Protein AF-A0A558DKK5-F1 (afdb_monomer_lite)

pLDDT: mean 75.27, std 16.23, range [34.78, 90.69]

Foldseek 3Di:
DDLVVLLVVLCVVCVVVDDPLRVQVSVVCSVVDCPVQVVADFLVNSCVRSVDDSVVSVVNVVSCVVVVQWDWDPPDDPTTGIHGPRPDPDPPDDPDD

Radius of gyration: 13.44 Å; chains: 1; bounding box: 30×36×31 Å

InterPro domains:
  IPR036388 Winged helix-like DNA-binding domain superfamily [G3DSA:1.10.10.10] (37-84)

Organism: NCBI:txid191960

Structure (mmCIF, N/CA/C/O backbone):
data_AF-A0A558DKK5-F1
#
_entry.id   AF-A0A558DKK5-F1
#
loop_
_atom_site.group_PDB
_atom_site.id
_atom_site.type_symbol
_atom_site.label_atom_id
_atom_site.label_alt_id
_atom_site.label_comp_id
_atom_site.label_asym_id
_atom_site.label_entity_id
_atom_site.label_seq_id
_atom_site.pdbx_PDB_ins_code
_atom_site.Cartn_x
_atom_site.Cartn_y
_atom_site.Cartn_z
_atom_site.occupancy
_atom_site.B_iso_or_equiv
_atom_site.auth_seq_id
_atom_site.auth_comp_id
_atom_site.auth_asym_id
_atom_site.auth_atom_id
_atom_site.pdbx_PDB_model_num
ATOM 1 N N . MET A 1 1 ? -4.486 14.152 15.211 1.00 40.62 1 MET A N 1
ATOM 2 C CA . MET A 1 1 ? -5.182 12.858 15.386 1.00 40.62 1 MET A CA 1
ATOM 3 C C . MET A 1 1 ? -4.267 11.707 14.986 1.00 40.62 1 MET A C 1
ATOM 5 O O . MET A 1 1 ? -3.466 11.860 14.072 1.00 40.62 1 MET A O 1
ATOM 9 N N . SER A 1 2 ? -4.327 10.609 15.738 1.00 55.16 2 SER A N 1
ATOM 10 C CA . SER A 1 2 ? -3.372 9.497 15.785 1.00 55.16 2 SER A CA 1
ATOM 11 C C . SER A 1 2 ? -3.298 8.688 14.482 1.00 55.16 2 SER A C 1
ATOM 13 O O . SER A 1 2 ? -4.244 8.014 14.093 1.00 55.16 2 SER A O 1
ATOM 15 N N . PHE A 1 3 ? -2.123 8.679 13.848 1.00 58.16 3 PHE A N 1
ATOM 16 C CA . PHE A 1 3 ? -1.799 7.847 12.676 1.00 58.16 3 PHE A CA 1
ATOM 17 C C . PHE A 1 3 ? -2.024 6.340 12.926 1.00 58.16 3 PHE A C 1
ATOM 19 O O . PHE A 1 3 ? -2.331 5.578 12.014 1.00 58.16 3 PHE A O 1
ATOM 26 N N . VAL A 1 4 ? -1.962 5.933 14.197 1.00 61.19 4 VAL A N 1
ATOM 27 C CA . VAL A 1 4 ? -2.302 4.585 14.670 1.00 61.19 4 VAL A CA 1
ATOM 28 C C . VAL A 1 4 ? -3.772 4.235 14.403 1.00 61.19 4 VAL A C 1
ATOM 30 O O . VAL A 1 4 ? -4.055 3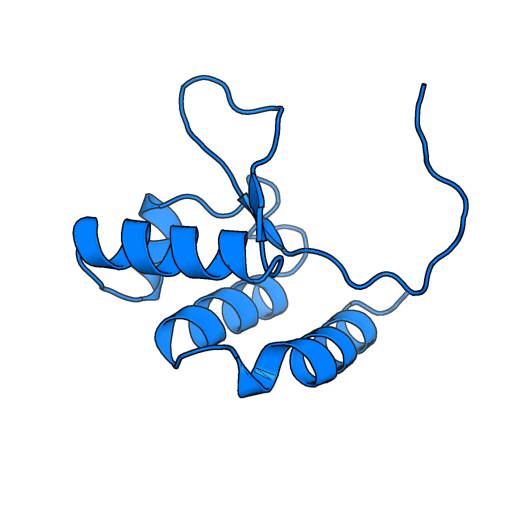.118 13.988 1.00 61.19 4 VAL A O 1
ATOM 33 N N . LEU A 1 5 ? -4.703 5.182 14.571 1.00 66.31 5 LEU A N 1
ATOM 34 C CA . LEU A 1 5 ? -6.130 4.934 14.340 1.00 66.31 5 LEU A CA 1
ATOM 35 C C . LEU A 1 5 ? -6.439 4.778 12.843 1.00 66.31 5 LEU A C 1
ATOM 37 O O . LEU A 1 5 ? -7.253 3.939 12.462 1.00 66.31 5 LEU A O 1
ATOM 41 N N . ALA A 1 6 ? -5.746 5.550 11.998 1.00 70.94 6 ALA A N 1
ATOM 42 C CA . ALA A 1 6 ? -5.832 5.428 10.544 1.00 70.94 6 ALA A CA 1
ATOM 43 C C . ALA A 1 6 ? -5.294 4.073 10.057 1.00 70.94 6 ALA A C 1
ATOM 45 O O . ALA A 1 6 ? -5.904 3.451 9.193 1.00 70.94 6 ALA A O 1
ATOM 46 N N . LYS A 1 7 ? -4.201 3.578 10.661 1.00 75.19 7 LYS A N 1
ATOM 47 C CA . LYS A 1 7 ? -3.661 2.243 10.377 1.00 75.19 7 LYS A CA 1
ATOM 48 C C . LYS A 1 7 ? -4.697 1.156 10.654 1.00 75.19 7 LYS A C 1
ATOM 50 O O . LYS A 1 7 ? -4.984 0.370 9.760 1.00 75.19 7 LYS A O 1
ATOM 55 N N . THR A 1 8 ? -5.256 1.106 11.863 1.00 78.31 8 THR A N 1
ATOM 56 C CA . THR A 1 8 ? -6.195 0.039 12.244 1.00 78.31 8 THR A CA 1
ATOM 57 C C . THR A 1 8 ? -7.397 -0.015 11.305 1.00 78.31 8 THR A C 1
ATOM 59 O O . THR A 1 8 ? -7.666 -1.067 10.739 1.00 78.31 8 THR A O 1
ATOM 62 N N . ARG A 1 9 ? -8.042 1.128 11.035 1.00 79.88 9 ARG A N 1
ATOM 63 C CA . ARG A 1 9 ? -9.192 1.187 10.116 1.00 79.88 9 ARG A CA 1
ATOM 64 C C . ARG A 1 9 ? -8.840 0.788 8.687 1.00 79.88 9 ARG A C 1
ATOM 66 O O . ARG A 1 9 ? -9.624 0.125 8.021 1.00 79.88 9 ARG A O 1
ATOM 73 N N . PHE A 1 10 ? -7.659 1.173 8.211 1.00 83.12 10 PHE A N 1
ATOM 74 C CA . PHE A 1 10 ? -7.203 0.775 6.884 1.00 83.12 10 PHE A CA 1
ATOM 75 C C . PHE A 1 10 ? -7.065 -0.747 6.773 1.00 83.12 10 PHE A C 1
ATOM 77 O O . PHE A 1 10 ? -7.516 -1.332 5.792 1.00 83.12 10 PHE A O 1
ATOM 84 N N . TYR A 1 11 ? -6.474 -1.395 7.780 1.00 82.88 11 TYR A N 1
ATOM 85 C CA . TYR A 1 11 ? -6.357 -2.854 7.804 1.00 82.88 11 TYR A CA 1
ATOM 86 C C . TYR A 1 11 ? -7.701 -3.554 8.012 1.00 82.88 11 TYR A C 1
ATOM 88 O O . TYR A 1 11 ? -7.890 -4.622 7.450 1.00 82.88 11 TYR A O 1
ATOM 96 N N . GLU A 1 12 ? -8.648 -2.966 8.740 1.00 83.75 12 GLU A N 1
ATOM 97 C CA . GLU A 1 12 ? -10.002 -3.528 8.851 1.00 83.75 12 GLU A CA 1
ATOM 98 C C . GLU A 1 12 ? -10.748 -3.533 7.508 1.00 83.75 12 GLU A C 1
ATOM 100 O O . GLU A 1 12 ? -11.488 -4.467 7.223 1.00 83.75 12 GLU A O 1
ATOM 105 N N . VAL A 1 13 ? -10.552 -2.513 6.666 1.00 84.12 13 VAL A N 1
ATOM 106 C CA . VAL A 1 13 ? -11.253 -2.396 5.372 1.00 84.12 13 VAL A CA 1
ATOM 107 C C . VAL A 1 13 ? -10.528 -3.147 4.251 1.00 84.12 13 VAL A C 1
ATOM 109 O O . VAL A 1 13 ? -11.153 -3.803 3.416 1.00 84.12 13 VAL A O 1
ATOM 112 N N . TYR A 1 14 ? -9.200 -3.036 4.206 1.00 85.31 14 TYR A N 1
ATOM 113 C CA . TYR A 1 14 ? -8.393 -3.524 3.087 1.00 85.31 14 TYR A CA 1
ATOM 114 C C . TYR A 1 14 ? -7.495 -4.707 3.443 1.00 85.31 14 TYR A C 1
ATOM 116 O O . TYR A 1 14 ? -6.950 -5.323 2.533 1.00 85.31 14 TYR A O 1
ATOM 124 N N . GLY A 1 15 ? -7.321 -5.040 4.725 1.00 83.56 15 GLY A N 1
ATOM 125 C CA . GLY A 1 15 ? -6.380 -6.066 5.188 1.00 83.56 15 GLY A CA 1
ATOM 126 C C . GLY A 1 15 ? -6.566 -7.409 4.494 1.00 83.56 15 GLY A C 1
ATOM 127 O O . GLY A 1 15 ? -5.599 -7.948 3.965 1.00 83.56 15 GLY A O 1
ATOM 128 N N . ASP A 1 16 ? -7.809 -7.876 4.394 1.00 86.38 16 ASP A N 1
ATOM 129 C CA . ASP A 1 16 ? -8.148 -9.152 3.749 1.00 86.38 16 ASP A CA 1
ATOM 130 C C . ASP A 1 16 ? -7.980 -9.134 2.221 1.00 86.38 16 ASP A C 1
ATOM 132 O O . ASP A 1 16 ? -7.934 -10.178 1.573 1.00 86.38 16 ASP A O 1
ATOM 136 N N . GLN A 1 17 ? -7.875 -7.946 1.620 1.00 87.31 17 GLN A N 1
ATOM 137 C CA . GLN A 1 17 ? -7.705 -7.771 0.177 1.00 87.31 17 GLN A CA 1
ATOM 138 C C . GLN A 1 17 ? -6.232 -7.646 -0.230 1.00 87.31 17 GLN A C 1
ATOM 140 O O . GLN A 1 17 ? -5.917 -7.708 -1.424 1.00 87.31 17 GLN A O 1
ATOM 145 N N . LEU A 1 18 ? -5.330 -7.433 0.731 1.00 87.38 18 LEU A N 1
ATOM 146 C CA . LEU A 1 18 ? -3.906 -7.238 0.491 1.00 87.38 18 LEU A CA 1
ATOM 147 C C . LEU A 1 18 ? -3.183 -8.584 0.443 1.00 87.38 18 LEU A C 1
ATOM 149 O O . LEU A 1 18 ? -3.286 -9.398 1.353 1.00 87.38 18 LEU A O 1
ATOM 153 N N . ASN A 1 19 ? -2.367 -8.788 -0.588 1.00 88.44 19 ASN A N 1
ATOM 154 C CA . ASN A 1 19 ? -1.401 -9.887 -0.581 1.00 88.44 19 ASN A CA 1
ATOM 155 C C . ASN A 1 19 ? -0.179 -9.553 0.306 1.00 88.44 19 ASN A C 1
ATOM 157 O O . ASN A 1 19 ? 0.038 -8.397 0.673 1.00 88.44 19 ASN A O 1
ATOM 161 N N . ASP A 1 20 ? 0.677 -10.538 0.596 1.00 87.06 20 ASP A N 1
ATOM 162 C CA . ASP A 1 20 ? 1.855 -10.353 1.465 1.00 87.06 20 ASP A CA 1
ATOM 163 C C . ASP A 1 20 ? 2.775 -9.195 1.036 1.00 87.06 20 ASP A C 1
ATOM 165 O O . ASP A 1 20 ? 3.359 -8.497 1.870 1.00 87.06 20 ASP A O 1
ATOM 169 N N . ARG A 1 21 ? 2.928 -8.968 -0.276 1.00 88.00 21 ARG A N 1
ATOM 170 C CA . ARG A 1 21 ? 3.788 -7.902 -0.822 1.00 88.00 21 ARG A CA 1
ATOM 171 C C . ARG A 1 21 ? 3.149 -6.530 -0.633 1.00 88.00 21 ARG A C 1
ATOM 173 O O . ARG A 1 21 ? 3.808 -5.601 -0.164 1.00 88.00 21 ARG A O 1
ATOM 180 N N . GLN A 1 22 ? 1.864 -6.428 -0.941 1.00 88.00 22 GLN A N 1
ATOM 181 C CA . GLN A 1 22 ? 1.065 -5.223 -0.771 1.00 88.00 22 GLN A CA 1
ATOM 182 C C . GLN A 1 22 ? 0.981 -4.837 0.714 1.00 88.00 22 GLN A C 1
ATOM 184 O O . GLN A 1 22 ? 1.278 -3.698 1.079 1.00 88.00 22 GLN A O 1
ATOM 189 N N . ALA A 1 23 ? 0.700 -5.804 1.593 1.00 88.62 23 ALA A N 1
ATOM 190 C CA . ALA A 1 23 ? 0.649 -5.614 3.039 1.00 88.62 23 ALA A CA 1
ATOM 191 C C . ALA A 1 23 ? 1.990 -5.139 3.620 1.00 88.62 23 ALA A C 1
ATOM 193 O O . ALA A 1 23 ? 2.000 -4.315 4.540 1.00 88.62 23 ALA A O 1
ATOM 194 N N . ARG A 1 24 ? 3.131 -5.592 3.074 1.00 88.06 24 ARG A N 1
ATOM 195 C CA . ARG A 1 24 ? 4.463 -5.081 3.451 1.00 88.06 24 ARG A CA 1
ATOM 196 C C . ARG A 1 24 ? 4.637 -3.611 3.104 1.00 88.06 24 ARG A C 1
ATOM 198 O O . ARG A 1 24 ? 5.134 -2.863 3.941 1.00 88.06 24 ARG A O 1
ATOM 205 N N . ILE A 1 25 ? 4.238 -3.195 1.902 1.00 86.06 25 ILE A N 1
ATOM 206 C CA . ILE A 1 25 ? 4.327 -1.789 1.487 1.00 86.06 25 ILE A CA 1
ATOM 207 C C . ILE A 1 25 ? 3.462 -0.908 2.375 1.00 86.06 25 ILE A C 1
ATOM 209 O O . ILE A 1 25 ? 3.958 0.074 2.917 1.00 86.06 25 ILE A O 1
ATOM 213 N N . VAL A 1 26 ? 2.214 -1.309 2.603 1.00 84.81 26 VAL A N 1
ATOM 214 C CA . VAL A 1 26 ? 1.288 -0.604 3.492 1.00 84.81 26 VAL A CA 1
ATOM 215 C C . VAL A 1 26 ? 1.877 -0.507 4.902 1.00 84.81 26 VAL A C 1
ATOM 217 O O . VAL A 1 26 ? 1.973 0.584 5.463 1.00 84.81 26 VAL A O 1
ATOM 220 N N . SER A 1 27 ? 2.378 -1.621 5.447 1.00 85.06 27 SER A N 1
ATOM 221 C CA . SER A 1 27 ? 3.025 -1.651 6.766 1.00 85.06 27 SER A CA 1
ATOM 222 C C . SER A 1 27 ? 4.212 -0.701 6.830 1.00 85.06 27 SER A C 1
ATOM 224 O O . SER A 1 27 ? 4.419 -0.048 7.849 1.00 85.06 27 SER A O 1
ATOM 226 N N . ARG A 1 28 ? 4.995 -0.620 5.749 1.00 84.44 28 ARG A N 1
ATOM 227 C CA . ARG A 1 28 ? 6.176 0.234 5.659 1.00 84.44 28 ARG A CA 1
ATOM 228 C C . ARG A 1 28 ? 5.802 1.708 5.596 1.00 84.44 28 ARG A C 1
ATOM 230 O O . ARG A 1 28 ? 6.416 2.495 6.303 1.00 84.44 28 ARG A O 1
ATOM 237 N N . VAL A 1 29 ? 4.764 2.062 4.843 1.00 80.50 29 VAL A N 1
ATOM 238 C CA . VAL A 1 29 ? 4.209 3.423 4.821 1.00 80.50 29 VAL A CA 1
ATOM 239 C C . VAL A 1 29 ? 3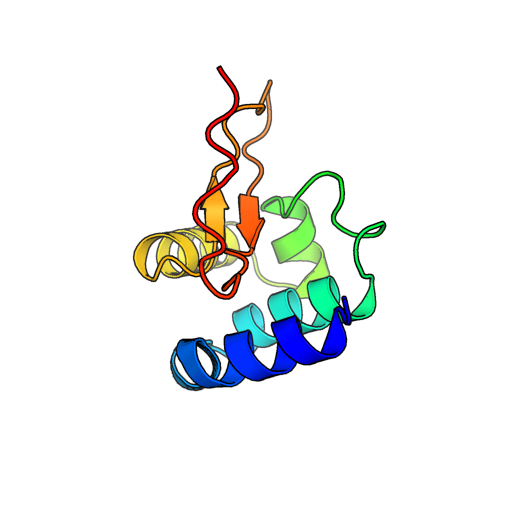.741 3.831 6.214 1.00 80.50 29 VAL A C 1
ATOM 241 O O . VAL A 1 29 ? 4.076 4.913 6.694 1.00 80.50 29 VAL A O 1
ATOM 244 N N . PHE A 1 30 ? 3.053 2.932 6.920 1.00 78.31 30 PHE A N 1
ATOM 245 C CA . PHE A 1 30 ? 2.651 3.181 8.302 1.00 78.31 30 PHE A CA 1
ATOM 246 C C . PHE A 1 30 ? 3.817 3.150 9.313 1.00 78.31 30 PHE A C 1
ATOM 248 O O . PHE A 1 30 ? 3.712 3.731 10.389 1.00 78.31 30 PHE A O 1
ATOM 255 N N . ALA A 1 31 ? 4.925 2.473 9.015 1.00 79.56 31 ALA A N 1
ATOM 256 C CA . ALA A 1 31 ? 6.095 2.433 9.893 1.00 79.56 31 ALA A CA 1
ATOM 257 C C . ALA A 1 31 ? 6.986 3.671 9.723 1.00 79.56 31 ALA A C 1
ATOM 259 O O . ALA A 1 31 ? 7.474 4.220 10.705 1.00 79.56 31 ALA A O 1
ATOM 260 N N . GLU A 1 32 ? 7.189 4.124 8.485 1.00 75.00 32 GLU A N 1
ATOM 261 C CA . GLU A 1 32 ? 7.986 5.316 8.181 1.00 75.00 32 GLU A CA 1
ATOM 262 C C . GLU A 1 32 ? 7.200 6.622 8.402 1.00 75.00 32 GLU A C 1
ATOM 264 O O . GLU A 1 32 ? 7.781 7.706 8.499 1.00 75.00 32 GLU A O 1
ATOM 269 N N . GLY A 1 33 ? 5.873 6.525 8.527 1.00 66.62 33 GLY A N 1
ATOM 270 C CA . GLY A 1 33 ? 4.997 7.652 8.804 1.00 66.62 33 GLY A CA 1
ATOM 271 C C . GLY A 1 33 ? 4.973 8.678 7.672 1.00 66.62 33 GLY A C 1
ATOM 272 O O . GLY A 1 33 ? 5.319 8.403 6.524 1.00 66.62 33 GLY A O 1
ATOM 273 N N . ARG A 1 34 ? 4.565 9.906 8.009 1.00 53.72 34 ARG A N 1
ATOM 274 C CA . ARG A 1 34 ? 4.336 10.983 7.030 1.00 53.72 34 ARG A CA 1
ATOM 275 C C . ARG A 1 34 ? 5.604 11.427 6.279 1.00 53.72 34 ARG A C 1
ATOM 277 O O . ARG A 1 34 ? 5.480 11.955 5.188 1.00 53.72 34 ARG A O 1
ATOM 284 N N . LYS A 1 35 ? 6.798 11.187 6.841 1.00 58.09 35 LYS A N 1
ATOM 285 C CA . LYS A 1 35 ? 8.088 11.624 6.270 1.00 58.09 35 LYS A CA 1
ATOM 286 C C . LYS A 1 35 ? 8.719 10.623 5.294 1.00 58.09 35 LYS A C 1
ATOM 288 O O . LYS A 1 35 ? 9.416 11.040 4.380 1.00 58.09 35 LYS A O 1
ATOM 293 N N . GLY A 1 36 ? 8.504 9.312 5.454 1.00 59.50 36 GLY A N 1
ATOM 294 C CA . GLY A 1 36 ? 9.117 8.315 4.550 1.00 59.50 36 GLY A CA 1
ATOM 295 C C . GLY A 1 36 ? 8.445 8.211 3.177 1.00 59.50 36 GLY A C 1
ATOM 296 O O . GLY A 1 36 ? 9.070 7.877 2.163 1.00 59.50 36 GLY A O 1
ATOM 297 N N . PHE A 1 37 ? 7.160 8.562 3.124 1.00 69.12 37 PHE A N 1
ATOM 298 C CA . PHE A 1 37 ? 6.338 8.503 1.914 1.00 69.12 37 PHE A CA 1
ATOM 299 C C . PHE A 1 37 ? 5.741 9.857 1.530 1.00 69.12 37 PHE A C 1
ATOM 301 O O . PHE A 1 37 ? 4.744 9.901 0.821 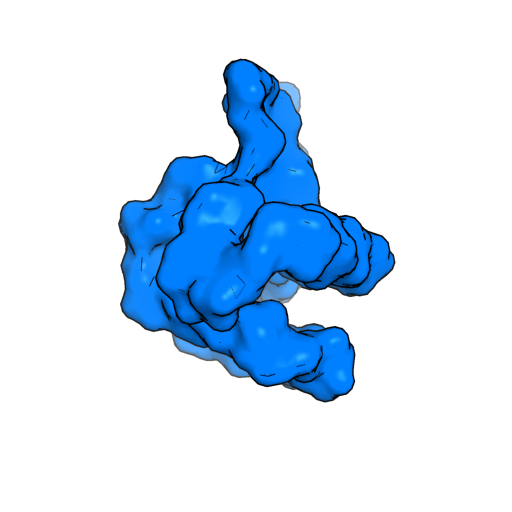1.00 69.12 37 PHE A O 1
ATOM 308 N N . GLU A 1 38 ? 6.382 10.953 1.941 1.00 63.41 38 GLU A N 1
ATOM 309 C CA . GLU A 1 38 ? 5.980 12.321 1.582 1.00 63.41 38 GLU A CA 1
ATOM 310 C C . GLU A 1 38 ? 6.019 12.543 0.057 1.00 63.41 38 GLU A C 1
ATOM 312 O O . GLU A 1 38 ? 5.140 13.173 -0.516 1.00 63.41 38 GLU A O 1
ATOM 317 N N . ASP A 1 39 ? 6.975 11.902 -0.624 1.00 67.81 39 ASP A N 1
ATOM 318 C CA . ASP A 1 39 ? 7.068 11.861 -2.090 1.00 67.81 39 ASP A CA 1
ATOM 319 C C . ASP A 1 39 ? 6.095 10.880 -2.773 1.00 67.81 39 ASP A C 1
ATOM 321 O O . ASP A 1 39 ? 6.122 10.735 -3.998 1.00 67.81 39 ASP A O 1
ATOM 325 N N . GLY A 1 40 ? 5.291 10.152 -1.999 1.00 78.12 40 GLY A N 1
ATOM 326 C CA . GLY A 1 40 ? 4.460 9.052 -2.469 1.00 78.12 40 GLY A CA 1
ATOM 327 C C . GLY A 1 40 ? 5.206 7.724 -2.656 1.00 78.12 40 GLY A C 1
ATOM 328 O O . GLY A 1 40 ? 6.431 7.585 -2.492 1.00 78.12 40 GLY A O 1
ATOM 329 N N . ILE A 1 41 ? 4.418 6.707 -2.987 1.00 84.56 41 ILE A N 1
ATOM 330 C CA . ILE A 1 41 ? 4.818 5.367 -3.400 1.00 84.56 41 ILE A CA 1
ATOM 331 C C . ILE A 1 41 ? 5.113 5.418 -4.900 1.00 84.56 41 ILE A C 1
ATOM 333 O O . ILE A 1 41 ? 4.279 5.821 -5.701 1.00 84.56 41 ILE A O 1
ATOM 337 N N . THR A 1 42 ? 6.302 4.985 -5.301 1.00 86.00 42 THR A N 1
ATOM 338 C CA . THR A 1 42 ? 6.670 4.823 -6.714 1.00 86.00 42 THR A CA 1
ATOM 339 C C . THR A 1 42 ? 6.934 3.353 -7.004 1.00 86.00 42 THR A C 1
ATOM 341 O O . THR A 1 42 ? 7.268 2.591 -6.092 1.00 86.00 42 THR A O 1
ATOM 344 N N . THR A 1 43 ? 6.865 2.946 -8.274 1.00 86.62 43 THR A N 1
ATOM 345 C CA . THR A 1 43 ? 7.182 1.567 -8.685 1.00 86.62 43 THR A CA 1
ATOM 346 C C . THR A 1 43 ? 8.565 1.135 -8.206 1.00 86.62 43 THR A C 1
ATOM 348 O O . THR A 1 43 ? 8.721 0.048 -7.662 1.00 86.62 43 THR A O 1
ATOM 351 N N . ARG A 1 44 ? 9.556 2.033 -8.269 1.00 85.50 44 ARG A N 1
ATOM 352 C CA . ARG A 1 44 ? 10.917 1.766 -7.785 1.00 85.50 44 ARG A CA 1
ATOM 353 C C . ARG A 1 44 ? 10.983 1.530 -6.270 1.00 85.50 44 ARG A C 1
ATOM 355 O O . ARG A 1 44 ? 11.704 0.638 -5.832 1.00 85.50 44 ARG A O 1
ATOM 362 N N . LYS A 1 45 ? 10.232 2.297 -5.462 1.00 86.19 45 LYS A N 1
ATOM 363 C CA . LYS A 1 45 ? 10.119 2.048 -4.009 1.00 86.19 45 LYS A CA 1
ATOM 364 C C . LYS A 1 45 ? 9.435 0.705 -3.739 1.00 86.19 45 LYS A C 1
ATOM 366 O O . LYS A 1 45 ? 9.892 -0.046 -2.880 1.00 86.19 45 LYS A O 1
ATOM 371 N N . TYR A 1 46 ? 8.382 0.390 -4.494 1.00 88.56 46 TYR A N 1
ATOM 372 C CA . TYR A 1 46 ? 7.667 -0.881 -4.382 1.00 88.56 46 TYR A CA 1
ATOM 373 C C . TYR A 1 46 ? 8.598 -2.068 -4.648 1.00 88.56 46 TYR A C 1
ATOM 375 O O . TYR A 1 46 ? 8.687 -2.974 -3.820 1.00 88.56 46 TYR A O 1
ATOM 383 N N . GLU A 1 47 ? 9.353 -2.030 -5.748 1.00 90.19 47 GLU A N 1
ATOM 384 C CA . GLU A 1 47 ? 10.354 -3.046 -6.094 1.00 90.19 47 GLU A CA 1
ATOM 385 C C . GLU A 1 47 ? 11.423 -3.196 -5.008 1.00 90.19 47 GLU A C 1
ATOM 387 O O . GLU A 1 47 ? 11.716 -4.312 -4.592 1.00 90.19 47 GLU A O 1
ATOM 392 N N . ALA A 1 48 ? 11.973 -2.090 -4.496 1.00 87.62 48 ALA A N 1
ATOM 393 C CA . ALA A 1 48 ? 13.010 -2.129 -3.465 1.00 87.62 48 ALA A CA 1
ATOM 394 C C . ALA A 1 48 ? 12.526 -2.777 -2.152 1.00 87.62 48 ALA A C 1
ATOM 396 O O . ALA A 1 48 ? 13.276 -3.513 -1.508 1.00 87.62 48 ALA A O 1
ATOM 397 N N . ILE A 1 49 ? 11.271 -2.532 -1.764 1.00 86.81 49 ILE A N 1
ATOM 398 C CA . ILE A 1 49 ? 10.688 -3.026 -0.506 1.00 86.81 49 ILE A CA 1
ATOM 399 C C . ILE A 1 49 ? 10.225 -4.480 -0.636 1.00 86.81 49 ILE A C 1
ATOM 401 O O . ILE A 1 49 ? 10.467 -5.304 0.247 1.00 86.81 49 ILE A O 1
ATOM 405 N N . THR A 1 50 ? 9.553 -4.809 -1.736 1.00 86.50 50 THR A N 1
ATOM 406 C CA . THR A 1 50 ? 8.978 -6.146 -1.960 1.00 86.50 50 THR A CA 1
ATOM 407 C C . THR A 1 50 ? 9.951 -7.114 -2.627 1.00 86.50 50 THR A C 1
ATOM 409 O O . THR A 1 50 ? 9.688 -8.315 -2.649 1.00 86.50 50 THR A O 1
ATOM 412 N N . LYS A 1 51 ? 11.083 -6.605 -3.135 1.00 88.19 51 LYS A N 1
ATOM 413 C CA . LYS A 1 51 ? 12.092 -7.334 -3.916 1.00 88.19 51 LYS A CA 1
ATOM 414 C C . LYS A 1 51 ? 11.498 -8.075 -5.120 1.00 88.19 51 LYS A C 1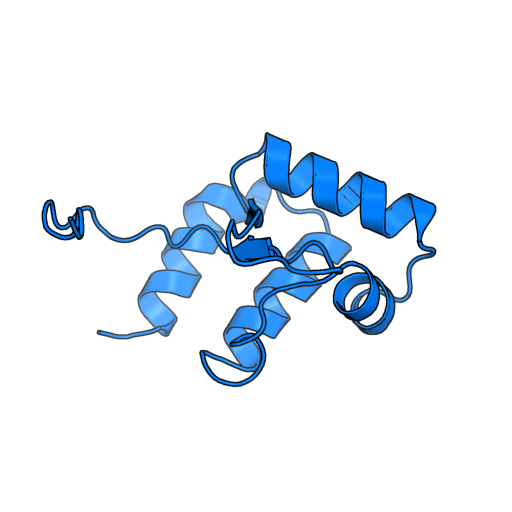
ATOM 416 O O . LYS A 1 51 ? 12.000 -9.125 -5.512 1.00 88.19 51 LYS A O 1
ATOM 421 N N . CYS A 1 52 ? 10.415 -7.551 -5.695 1.00 87.56 52 CYS A N 1
ATOM 422 C CA . CYS A 1 52 ? 9.779 -8.123 -6.878 1.00 87.56 52 CYS A CA 1
ATOM 423 C C . CYS A 1 52 ? 10.265 -7.436 -8.168 1.00 87.56 52 CYS A C 1
ATOM 425 O O . CYS A 1 52 ? 10.636 -6.263 -8.129 1.00 87.56 52 CYS A O 1
ATOM 427 N N . PRO A 1 53 ? 10.219 -8.114 -9.329 1.00 90.31 53 PRO A N 1
ATOM 428 C CA . PRO A 1 53 ? 10.562 -7.492 -10.604 1.00 90.31 53 PRO A CA 1
ATOM 429 C C . PRO A 1 53 ? 9.509 -6.459 -11.030 1.00 90.31 53 PRO A C 1
ATOM 431 O O . PRO A 1 53 ? 8.332 -6.589 -10.683 1.00 90.31 53 PRO A O 1
ATOM 434 N N . ASN A 1 54 ? 9.906 -5.495 -11.867 1.00 86.12 54 ASN A N 1
ATOM 435 C CA . ASN A 1 54 ? 9.057 -4.390 -12.336 1.00 86.12 54 ASN A CA 1
ATOM 436 C C . ASN A 1 54 ? 7.686 -4.832 -12.860 1.00 86.12 54 ASN A C 1
ATOM 438 O O . ASN A 1 54 ? 6.664 -4.271 -12.483 1.00 86.12 54 ASN A O 1
ATOM 442 N N . ARG A 1 55 ? 7.635 -5.906 -13.657 1.00 89.56 55 ARG A N 1
ATOM 443 C CA . ARG A 1 55 ? 6.371 -6.451 -14.176 1.00 89.56 55 ARG A CA 1
ATOM 444 C C . ARG A 1 55 ? 5.403 -6.857 -13.059 1.00 89.56 55 ARG A C 1
ATOM 446 O O . ARG A 1 55 ? 4.202 -6.671 -13.204 1.00 89.56 55 ARG A O 1
ATOM 453 N N . THR A 1 56 ? 5.924 -7.415 -11.965 1.00 89.56 56 THR A N 1
ATOM 454 C CA . THR A 1 56 ? 5.118 -7.797 -10.795 1.00 89.56 56 THR A CA 1
ATOM 455 C C . THR A 1 56 ? 4.722 -6.565 -9.994 1.00 89.56 56 THR A C 1
ATOM 457 O O . THR A 1 56 ? 3.557 -6.446 -9.637 1.00 89.56 56 THR A O 1
ATOM 460 N N . ALA A 1 57 ? 5.644 -5.618 -9.793 1.00 88.81 57 ALA A N 1
ATOM 461 C CA . ALA A 1 57 ? 5.361 -4.359 -9.107 1.00 88.81 57 ALA A CA 1
ATOM 462 C C . ALA A 1 57 ? 4.249 -3.569 -9.807 1.00 88.81 57 ALA A C 1
ATOM 464 O O . ALA A 1 57 ? 3.286 -3.167 -9.168 1.00 88.81 57 ALA A O 1
ATOM 465 N N . SER A 1 58 ? 4.336 -3.404 -11.128 1.00 88.50 58 SER A N 1
ATOM 466 C CA . SER A 1 58 ? 3.318 -2.716 -11.925 1.00 88.50 58 SER A CA 1
ATOM 467 C C . SER A 1 58 ? 1.956 -3.401 -11.818 1.00 88.50 58 SER A C 1
ATOM 469 O O . SER A 1 58 ? 0.947 -2.723 -11.676 1.00 88.50 58 SER A O 1
ATOM 471 N N . ARG A 1 59 ? 1.918 -4.740 -11.820 1.00 90.06 59 ARG A N 1
ATOM 472 C CA . ARG A 1 59 ? 0.672 -5.508 -11.689 1.00 90.06 59 ARG A CA 1
ATOM 473 C C . ARG A 1 59 ? 0.059 -5.380 -10.294 1.00 90.06 59 ARG A C 1
ATOM 475 O O . ARG A 1 59 ? -1.138 -5.146 -10.187 1.00 90.06 59 ARG A O 1
ATOM 482 N N . ASP A 1 60 ? 0.880 -5.489 -9.250 1.00 89.31 60 ASP A N 1
ATOM 483 C CA . ASP A 1 60 ? 0.452 -5.295 -7.863 1.00 89.31 60 ASP A CA 1
ATOM 484 C C . ASP A 1 60 ? -0.046 -3.854 -7.638 1.00 89.31 60 ASP A C 1
ATOM 486 O O . ASP A 1 60 ? -1.047 -3.662 -6.956 1.00 89.31 60 ASP A O 1
ATOM 490 N N . LEU A 1 61 ? 0.617 -2.845 -8.219 1.00 88.50 61 LEU A N 1
ATOM 491 C CA . LEU A 1 61 ? 0.190 -1.443 -8.150 1.00 88.50 61 LEU A CA 1
ATOM 492 C C . LEU A 1 61 ? -1.130 -1.216 -8.887 1.00 88.50 61 LEU A C 1
ATOM 494 O O . LEU A 1 61 ? -2.013 -0.565 -8.345 1.00 88.50 6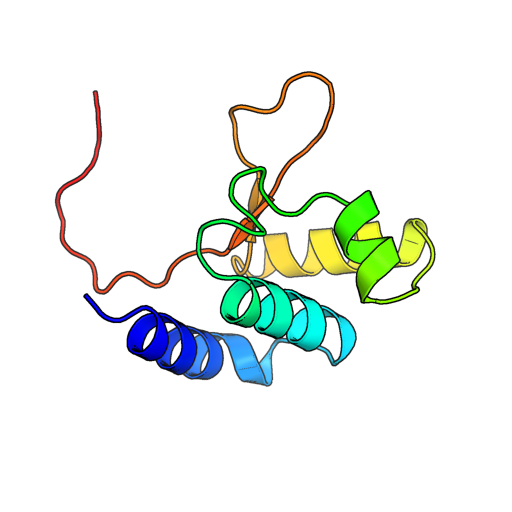1 LEU A O 1
ATOM 498 N N . SER A 1 62 ? -1.300 -1.776 -10.087 1.00 89.69 62 SER A N 1
ATOM 499 C CA . SER A 1 62 ? -2.580 -1.713 -10.800 1.00 89.69 62 SER A CA 1
ATOM 500 C C . SER A 1 62 ? -3.715 -2.360 -10.006 1.00 89.69 62 SER A C 1
ATOM 502 O O . SER A 1 62 ? -4.808 -1.807 -9.965 1.00 89.69 62 SER A O 1
ATOM 504 N N . ASP A 1 63 ? -3.455 -3.488 -9.344 1.00 90.69 63 ASP A N 1
ATOM 505 C CA . ASP A 1 63 ? -4.424 -4.150 -8.463 1.00 90.69 63 ASP A CA 1
ATOM 506 C C . ASP A 1 63 ? -4.771 -3.282 -7.240 1.00 90.69 63 ASP A C 1
ATOM 508 O O . ASP A 1 63 ? -5.940 -3.109 -6.909 1.00 90.69 63 ASP A O 1
ATOM 512 N N . LEU A 1 64 ? -3.773 -2.649 -6.615 1.00 88.06 64 LEU A N 1
ATOM 513 C CA . LEU A 1 64 ? -3.991 -1.706 -5.515 1.00 88.06 64 LEU A CA 1
ATOM 514 C C . LEU A 1 64 ? -4.832 -0.489 -5.935 1.00 88.06 64 LEU A C 1
ATOM 516 O O . LEU A 1 64 ? -5.674 -0.040 -5.158 1.00 88.06 64 LEU A O 1
ATOM 520 N N . ILE A 1 65 ? -4.623 0.030 -7.149 1.00 89.00 65 ILE A N 1
ATOM 521 C CA . ILE A 1 65 ? -5.422 1.131 -7.711 1.00 89.00 65 ILE A CA 1
ATOM 522 C C . ILE A 1 65 ? -6.852 0.663 -7.975 1.00 89.00 65 ILE A C 1
ATOM 524 O O . ILE A 1 65 ? -7.799 1.348 -7.603 1.00 89.00 65 ILE A O 1
ATOM 528 N N . ALA A 1 66 ? -7.018 -0.516 -8.581 1.00 88.75 66 ALA A N 1
ATOM 529 C CA . ALA A 1 66 ? -8.331 -1.084 -8.874 1.00 88.75 66 ALA A CA 1
ATOM 530 C C . ALA A 1 66 ? -9.155 -1.328 -7.600 1.00 88.75 66 ALA A C 1
ATOM 532 O O . ALA A 1 66 ? -10.367 -1.132 -7.603 1.00 88.75 66 ALA A O 1
ATOM 533 N N . LYS A 1 67 ? -8.492 -1.697 -6.498 1.00 84.69 67 LYS A N 1
ATOM 534 C CA . LYS A 1 67 ? -9.103 -1.853 -5.170 1.00 84.69 67 LYS A CA 1
ATOM 535 C C . LYS A 1 67 ? -9.351 -0.525 -4.444 1.00 84.69 67 LYS A C 1
ATOM 537 O O . LYS A 1 67 ? -9.918 -0.530 -3.356 1.00 84.69 67 LYS A O 1
ATOM 542 N N . GLY A 1 68 ? -8.898 0.604 -4.996 1.00 85.31 68 GLY A N 1
ATOM 543 C CA . GLY A 1 68 ? -8.994 1.914 -4.349 1.00 85.31 68 GLY A CA 1
ATOM 544 C C . GLY A 1 68 ? -8.111 2.051 -3.106 1.00 85.31 68 GLY A C 1
ATOM 545 O O . GLY A 1 68 ? -8.321 2.951 -2.300 1.00 85.31 68 GLY A O 1
ATOM 546 N N . ILE A 1 69 ? -7.127 1.165 -2.934 1.00 86.00 69 ILE A N 1
ATOM 547 C CA . ILE A 1 69 ? -6.207 1.147 -1.788 1.00 86.00 69 ILE A CA 1
ATOM 548 C C . ILE A 1 69 ? -5.140 2.233 -1.943 1.00 86.00 69 ILE A C 1
ATOM 550 O O . ILE A 1 69 ? -4.701 2.832 -0.957 1.00 86.00 69 ILE A O 1
ATOM 554 N N . ILE A 1 70 ? -4.724 2.478 -3.187 1.00 86.25 70 ILE A N 1
ATOM 555 C CA . ILE A 1 70 ? -3.847 3.586 -3.554 1.00 86.25 70 ILE A CA 1
ATOM 556 C C . ILE A 1 70 ? -4.473 4.395 -4.680 1.00 86.25 70 ILE A C 1
ATOM 558 O O . ILE A 1 70 ? -5.174 3.844 -5.528 1.00 86.25 70 ILE A O 1
ATOM 562 N N . ILE A 1 71 ? -4.149 5.680 -4.733 1.00 85.25 71 ILE A N 1
ATOM 563 C CA . ILE A 1 71 ? -4.565 6.567 -5.817 1.00 85.25 71 ILE A CA 1
ATOM 564 C C . ILE A 1 71 ? -3.348 7.228 -6.469 1.00 85.25 71 ILE A C 1
ATOM 566 O O . ILE A 1 71 ? -2.369 7.529 -5.780 1.00 85.25 71 ILE A O 1
ATOM 570 N N . PRO A 1 72 ? -3.350 7.406 -7.802 1.00 84.44 72 PRO A N 1
ATOM 571 C CA . PRO A 1 72 ? -2.294 8.137 -8.485 1.00 84.44 72 PRO A CA 1
ATOM 572 C C . PRO A 1 72 ? -2.363 9.621 -8.114 1.00 84.44 72 PRO A C 1
ATOM 574 O O . PRO A 1 72 ? -3.421 10.243 -8.184 1.00 84.44 72 PRO A O 1
ATOM 577 N N . LEU A 1 73 ? -1.218 10.187 -7.748 1.00 78.62 73 LEU A N 1
ATOM 578 C CA . LEU A 1 73 ? -1.088 11.605 -7.443 1.00 78.62 73 LEU A CA 1
ATOM 579 C C . LEU A 1 73 ? -1.030 12.425 -8.745 1.00 78.62 73 LEU A C 1
ATOM 581 O O . LEU A 1 73 ? -0.202 12.116 -9.610 1.00 78.62 73 LEU A O 1
ATOM 585 N N . PRO A 1 74 ? -1.852 13.484 -8.884 1.00 64.06 74 PRO A N 1
ATOM 586 C CA . PRO A 1 74 ? -1.878 14.327 -10.081 1.00 64.06 74 PRO A CA 1
ATOM 587 C C . PRO A 1 74 ? -0.626 15.208 -10.232 1.00 64.06 74 PRO A C 1
ATOM 589 O O . PRO A 1 74 ? -0.320 15.637 -11.339 1.00 64.06 74 PRO A O 1
ATOM 592 N N . ASP A 1 75 ? 0.143 15.419 -9.158 1.00 60.88 75 ASP A N 1
ATOM 593 C CA . ASP A 1 75 ? 1.368 16.245 -9.120 1.00 60.88 75 ASP A CA 1
ATOM 594 C C . ASP A 1 75 ? 2.611 15.576 -9.761 1.00 60.88 75 ASP A C 1
ATOM 596 O O . ASP A 1 75 ? 3.770 15.938 -9.539 1.00 60.88 75 ASP A O 1
ATOM 600 N N . GLY A 1 76 ? 2.395 14.527 -10.551 1.00 49.94 76 GLY A N 1
ATOM 601 C CA . GLY A 1 76 ? 3.455 13.740 -11.158 1.00 49.94 76 GLY A CA 1
ATOM 602 C C . GLY A 1 76 ? 4.036 14.428 -12.385 1.00 49.94 76 GLY A C 1
ATOM 603 O O . GLY A 1 76 ? 3.451 14.367 -13.459 1.00 49.94 76 GLY A O 1
ATOM 604 N N . GLY A 1 77 ? 5.231 15.008 -12.259 1.00 60.56 77 GLY A N 1
ATOM 605 C CA . GLY A 1 77 ? 6.104 15.283 -13.406 1.00 60.56 77 GLY A CA 1
ATOM 606 C C . GLY A 1 77 ? 6.483 13.992 -14.166 1.00 60.56 77 GLY A C 1
ATOM 607 O O . GLY A 1 77 ? 5.651 13.172 -14.528 1.00 60.56 77 GLY A O 1
ATOM 608 N N . ARG A 1 78 ? 7.772 13.730 -14.410 1.00 58.09 78 ARG A N 1
ATOM 609 C CA . ARG A 1 78 ? 8.210 12.549 -15.201 1.00 58.09 78 ARG A CA 1
ATOM 610 C C . ARG A 1 78 ? 7.950 11.170 -14.554 1.00 58.09 78 ARG A C 1
ATOM 612 O O . ARG A 1 78 ? 8.233 10.159 -15.190 1.00 58.09 78 ARG A O 1
ATOM 619 N N . THR A 1 79 ? 7.439 11.104 -13.321 1.00 61.88 79 THR A N 1
ATOM 620 C CA . THR A 1 79 ? 7.296 9.849 -12.561 1.00 61.88 79 THR A CA 1
ATOM 621 C C . THR A 1 79 ? 5.909 9.735 -11.944 1.00 61.88 79 THR A C 1
ATOM 623 O O . THR A 1 79 ? 5.517 10.593 -11.154 1.00 61.88 79 THR A O 1
ATOM 626 N N . THR A 1 80 ? 5.209 8.637 -12.234 1.00 77.38 80 THR A N 1
ATOM 627 C CA . THR A 1 80 ? 3.939 8.294 -11.587 1.00 77.38 80 THR A CA 1
ATOM 628 C C . THR A 1 80 ? 4.170 8.001 -10.106 1.00 77.38 80 THR A C 1
ATOM 630 O O . THR A 1 80 ? 4.950 7.112 -9.746 1.00 77.38 80 THR A O 1
ATOM 633 N N . ARG A 1 81 ? 3.505 8.774 -9.248 1.00 83.62 81 ARG A N 1
ATOM 634 C CA . ARG A 1 81 ? 3.515 8.624 -7.791 1.00 83.62 81 ARG A CA 1
ATOM 635 C C . ARG A 1 81 ? 2.122 8.201 -7.343 1.00 83.62 81 ARG A C 1
ATOM 637 O O . ARG A 1 81 ? 1.135 8.614 -7.943 1.00 83.62 81 ARG A O 1
ATOM 644 N N . TYR A 1 82 ? 2.057 7.396 -6.295 1.00 85.44 82 TYR A N 1
ATOM 645 C CA . TYR A 1 82 ? 0.817 6.924 -5.694 1.00 85.44 82 TYR A CA 1
ATOM 646 C C . TYR A 1 82 ? 0.786 7.292 -4.215 1.00 85.44 82 TYR A C 1
ATOM 648 O O . TYR A 1 82 ? 1.824 7.292 -3.557 1.00 85.44 82 TYR A O 1
ATOM 656 N N . GLU A 1 8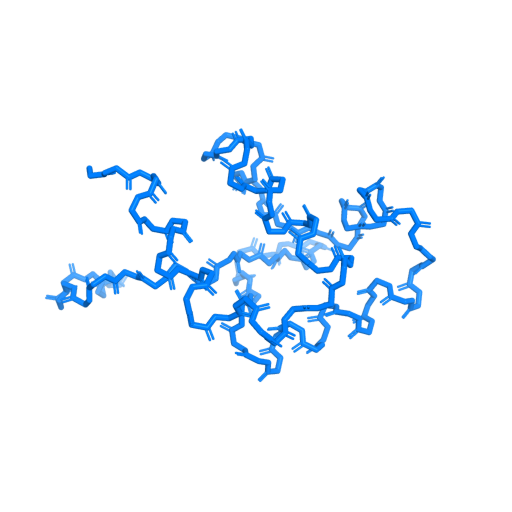3 ? -0.389 7.547 -3.666 1.00 82.62 83 GLU A N 1
ATOM 657 C CA . GLU A 1 83 ? -0.588 7.705 -2.225 1.00 82.62 83 GLU A CA 1
ATOM 658 C C . GLU A 1 83 ? -1.554 6.650 -1.690 1.00 82.62 83 GLU A C 1
ATOM 660 O O . GLU A 1 83 ? -2.381 6.129 -2.437 1.00 82.62 83 GLU A O 1
ATOM 665 N N . LEU A 1 84 ? -1.422 6.298 -0.404 1.00 81.44 84 LEU A N 1
ATOM 666 C CA . LEU A 1 84 ? -2.416 5.449 0.251 1.00 81.44 84 LEU A CA 1
ATOM 667 C C . LEU A 1 84 ? -3.722 6.230 0.354 1.00 81.44 84 LEU A C 1
ATOM 669 O O . LEU A 1 84 ? -3.722 7.358 0.848 1.00 81.44 84 LEU A O 1
ATOM 673 N N . THR A 1 85 ? -4.828 5.591 -0.010 1.00 80.12 85 THR A N 1
ATOM 674 C CA . THR A 1 85 ? -6.159 6.114 0.279 1.00 80.12 85 THR A CA 1
ATOM 675 C C . THR A 1 85 ? -6.314 6.171 1.792 1.00 80.12 85 THR A C 1
ATOM 677 O O . THR A 1 85 ? -6.518 5.150 2.455 1.00 80.12 85 THR A O 1
ATOM 680 N N . MET A 1 86 ? -6.171 7.362 2.374 1.00 66.00 86 MET A N 1
ATOM 681 C CA . MET A 1 86 ? -6.496 7.539 3.780 1.00 66.00 86 MET A CA 1
ATOM 682 C C . MET A 1 86 ? -8.000 7.339 3.922 1.00 66.00 86 MET A C 1
ATOM 684 O O . MET A 1 86 ? -8.792 8.122 3.405 1.00 66.00 86 MET A O 1
ATOM 688 N N . VAL A 1 87 ? -8.395 6.285 4.638 1.00 55.41 87 VAL A N 1
ATOM 689 C CA . VAL A 1 87 ? -9.757 6.160 5.161 1.00 55.41 87 VAL A CA 1
ATOM 690 C C . VAL A 1 87 ? -9.881 7.193 6.279 1.00 55.41 87 VAL A C 1
ATOM 692 O O . VAL A 1 87 ? -9.775 6.882 7.467 1.00 55.41 87 VAL A O 1
ATOM 695 N N . GLU A 1 88 ? -9.990 8.465 5.906 1.00 46.50 88 GLU A N 1
ATOM 696 C CA . GLU A 1 88 ? -10.383 9.504 6.842 1.00 46.50 88 GLU A CA 1
ATOM 697 C C . GLU A 1 88 ? -11.802 9.153 7.325 1.00 46.50 88 GLU A C 1
ATOM 699 O O . GLU A 1 88 ? -12.644 8.770 6.504 1.00 46.50 88 GLU A O 1
ATOM 704 N N . PRO A 1 89 ? -12.129 9.242 8.633 1.00 39.69 89 PRO A N 1
ATOM 705 C CA . PRO A 1 89 ? -13.528 9.441 8.981 1.00 39.69 89 PRO A CA 1
ATOM 706 C C . PRO A 1 89 ? -13.941 10.687 8.212 1.00 39.69 89 PRO A C 1
ATOM 708 O O . PRO A 1 89 ? -13.322 11.725 8.421 1.00 39.69 89 PRO A O 1
ATOM 711 N N . ALA A 1 90 ? -14.890 10.564 7.286 1.00 34.78 90 ALA A N 1
ATOM 712 C CA . ALA A 1 90 ? -15.381 11.686 6.506 1.00 34.78 90 ALA A CA 1
ATOM 713 C C . ALA A 1 90 ? -15.601 12.894 7.429 1.00 34.78 90 ALA A C 1
ATOM 715 O O . ALA A 1 90 ? -16.571 12.952 8.183 1.00 34.78 90 ALA A O 1
ATOM 716 N N . LEU A 1 91 ? -14.669 13.842 7.395 1.00 37.69 91 LEU A N 1
ATOM 717 C CA . LEU A 1 91 ? -14.922 15.205 7.794 1.00 37.69 91 LEU A CA 1
ATOM 718 C C . LEU A 1 91 ? -15.200 15.912 6.470 1.00 37.69 91 LEU A C 1
ATOM 720 O O . LEU A 1 91 ? -14.281 16.090 5.668 1.00 37.69 91 LEU A O 1
ATOM 724 N N . PRO A 1 92 ? -16.471 16.235 6.176 1.00 37.09 92 PRO A N 1
ATOM 725 C CA . PRO A 1 92 ? -16.833 16.912 4.944 1.00 37.09 92 PRO A CA 1
ATOM 726 C C . PRO A 1 92 ? -16.256 18.324 5.023 1.00 37.09 92 PRO A C 1
ATOM 728 O O . PRO A 1 92 ? -16.837 19.202 5.655 1.00 37.09 92 PRO A O 1
ATOM 731 N N . GLY A 1 93 ? -15.064 18.539 4.470 1.00 43.91 93 GLY A N 1
ATOM 732 C CA . GLY A 1 93 ? -14.427 19.829 4.689 1.00 43.91 93 GLY A CA 1
ATOM 733 C C . GLY A 1 93 ? -13.027 20.022 4.150 1.00 43.91 93 GLY A C 1
ATOM 734 O O . GLY A 1 93 ? -12.281 20.762 4.778 1.00 43.91 93 GLY A O 1
ATOM 735 N N . LEU A 1 94 ? -12.647 19.431 3.013 1.00 41.31 94 LEU A N 1
ATOM 736 C CA . LEU A 1 94 ? -11.528 20.000 2.257 1.00 41.31 94 LEU A CA 1
ATOM 737 C C . LEU A 1 94 ? -11.565 19.675 0.758 1.00 41.31 94 LEU A C 1
ATOM 739 O O . LEU A 1 94 ? -10.627 19.123 0.199 1.00 41.31 94 LEU A O 1
ATOM 743 N N . MET A 1 95 ? -12.623 20.122 0.077 1.00 43.34 95 MET A N 1
ATOM 744 C CA . MET A 1 95 ? -12.425 20.661 -1.272 1.00 43.34 95 MET A CA 1
ATOM 745 C C . MET A 1 95 ? -11.604 21.942 -1.098 1.00 43.34 95 MET A C 1
ATOM 747 O O . MET A 1 95 ? -12.099 22.917 -0.526 1.00 43.34 95 MET A O 1
ATOM 751 N N . ARG A 1 96 ? -10.340 21.947 -1.528 1.00 42.28 96 ARG A N 1
ATOM 752 C CA . ARG A 1 96 ? -9.641 23.208 -1.791 1.00 42.28 96 ARG A CA 1
ATOM 753 C C . ARG A 1 96 ? -9.808 23.572 -3.261 1.00 42.28 96 ARG A C 1
ATOM 755 O O . ARG A 1 96 ? -9.785 22.701 -4.121 1.00 42.28 96 ARG A O 1
ATOM 762 N N . LYS A 1 97 ? -10.115 24.860 -3.417 1.00 37.34 97 LYS A N 1
ATOM 763 C CA . LYS A 1 97 ? -10.601 25.591 -4.587 1.00 37.34 97 LYS A CA 1
ATOM 764 C C . LYS A 1 97 ? -9.667 25.536 -5.783 1.00 37.34 97 LYS A C 1
ATOM 766 O O . LYS A 1 97 ? -8.442 25.480 -5.543 1.00 37.34 97 LYS A O 1
#

Sequence (97 aa):
MSFVLAKTRFYEVYGDQLNDRQARIVSRVFAEGRKGFEDGITTRKYEAITKCPNRTASRDLSDLIAKGIIIPLPDGGRTTRYELTMVEPALPGLMRK

Secondary structure (DSSP, 8-state):
--HHHHHHHHHHHHGGG--HHHHHHHHHHHHHHHHHSTT-B-HHHHHHHH---HHHHHHHHHHHHHTTSEEE-TT-SSS--EEE-------S-----